Protein AF-U9SJM6-F1 (afdb_monomer_lite)

pLDDT: mean 79.11, std 16.62, range [40.12, 96.5]

Structure (mmCIF, N/CA/C/O backbone):
data_AF-U9SJM6-F1
#
_entry.id   AF-U9SJM6-F1
#
loop_
_atom_site.group_PDB
_atom_site.id
_atom_site.type_symbol
_atom_site.label_atom_id
_atom_site.label_alt_id
_atom_site.label_comp_id
_atom_site.label_asym_id
_atom_site.label_entity_id
_atom_site.label_seq_id
_atom_site.pdbx_PDB_ins_code
_atom_site.Cartn_x
_atom_site.Cartn_y
_atom_site.Cartn_z
_atom_site.occupancy
_atom_site.B_iso_or_equiv
_atom_site.auth_seq_id
_atom_site.auth_comp_id
_atom_site.auth_asym_id
_atom_site.auth_atom_id
_atom_site.pdbx_PDB_model_num
ATOM 1 N N . MET A 1 1 ? -19.574 27.374 8.776 1.00 41.19 1 MET A N 1
ATOM 2 C CA . MET A 1 1 ? -20.058 26.145 9.438 1.00 41.19 1 MET A CA 1
ATOM 3 C C . MET A 1 1 ? -18.859 25.446 10.042 1.00 41.19 1 MET A C 1
ATOM 5 O O . MET A 1 1 ? -18.022 24.928 9.318 1.00 41.19 1 MET A O 1
ATOM 9 N N . THR A 1 2 ? -18.729 25.568 11.358 1.00 44.78 2 THR A N 1
ATOM 10 C CA . THR A 1 2 ? -17.529 25.226 12.127 1.00 44.78 2 THR A CA 1
ATOM 11 C C . THR A 1 2 ? -17.904 24.090 13.074 1.00 44.78 2 THR A C 1
ATOM 13 O O . THR A 1 2 ? -18.149 24.295 14.254 1.00 44.78 2 THR A O 1
ATOM 16 N N . CYS A 1 3 ? -18.010 22.887 12.524 1.00 46.38 3 CYS A N 1
ATOM 17 C CA . CYS A 1 3 ? -18.135 21.629 13.258 1.00 46.38 3 CYS A CA 1
ATOM 18 C C . CYS A 1 3 ? -17.026 20.749 12.663 1.00 46.38 3 CYS A C 1
ATOM 20 O O . CYS A 1 3 ? -17.018 20.558 11.456 1.00 46.38 3 CYS A O 1
ATOM 22 N N . SER A 1 4 ? -15.990 20.286 13.352 1.00 46.28 4 SER A N 1
ATOM 23 C CA . SER A 1 4 ? -15.822 19.942 14.760 1.00 46.28 4 SER A CA 1
ATOM 24 C C . SER A 1 4 ? -14.320 19.985 15.087 1.00 46.28 4 SER A C 1
ATOM 26 O O . SER A 1 4 ? -13.547 19.195 14.560 1.00 46.28 4 SER A O 1
ATOM 28 N N . LYS A 1 5 ? -13.898 20.915 15.950 1.00 49.38 5 LYS A N 1
ATOM 29 C CA . LYS A 1 5 ? -12.520 21.022 16.483 1.00 49.38 5 LYS A CA 1
ATOM 30 C C . LYS A 1 5 ? -12.373 20.404 17.884 1.00 49.38 5 LYS A C 1
ATOM 32 O O . LYS A 1 5 ? -11.393 20.669 18.564 1.00 49.38 5 LYS A O 1
ATOM 37 N N . ILE A 1 6 ? -13.372 19.646 18.344 1.00 46.75 6 ILE A N 1
ATOM 38 C CA . ILE A 1 6 ? -13.552 19.329 19.775 1.00 46.75 6 ILE A CA 1
ATOM 39 C C . ILE A 1 6 ? -13.491 17.816 20.071 1.00 46.75 6 ILE A C 1
ATOM 41 O O . ILE A 1 6 ? -13.479 17.415 21.225 1.00 46.75 6 ILE A O 1
ATOM 45 N N . PHE A 1 7 ? -13.324 16.964 19.059 1.00 46.28 7 PHE A N 1
ATOM 46 C CA . PHE A 1 7 ? -12.945 15.564 19.262 1.00 46.28 7 PHE A CA 1
ATOM 47 C C . PHE A 1 7 ? -11.923 15.160 18.207 1.00 46.28 7 PHE A C 1
ATOM 49 O O . PHE A 1 7 ? -12.255 15.096 17.029 1.00 46.28 7 PHE A O 1
ATOM 56 N N . SER A 1 8 ? -10.705 14.849 18.626 1.00 51.25 8 SER A N 1
ATOM 57 C CA . SER A 1 8 ? -9.906 13.838 17.938 1.00 51.25 8 SER A CA 1
ATOM 58 C C . SER A 1 8 ? -8.939 13.250 18.954 1.00 51.25 8 SER A C 1
ATOM 60 O O . SER A 1 8 ? -7.749 13.547 18.932 1.00 51.25 8 SER A O 1
ATOM 62 N N . GLY A 1 9 ? -9.445 12.420 19.870 1.00 52.09 9 GLY A N 1
ATOM 63 C CA . GLY A 1 9 ? -8.624 11.476 20.643 1.00 52.09 9 GLY A CA 1
ATOM 64 C C . GLY A 1 9 ? -7.952 10.426 19.746 1.00 52.09 9 GLY A C 1
ATOM 65 O O . GLY A 1 9 ? -7.870 9.259 20.103 1.00 52.09 9 GLY A O 1
ATOM 66 N N . ASP A 1 10 ? -7.523 10.842 18.561 1.00 59.97 10 ASP A N 1
ATOM 67 C CA . ASP A 1 10 ? -6.693 10.102 17.651 1.00 59.97 10 ASP A CA 1
ATOM 68 C C . ASP A 1 10 ? -5.287 10.254 18.222 1.00 59.97 10 ASP A C 1
ATOM 70 O O . ASP A 1 10 ? -4.707 11.336 18.170 1.00 59.97 10 ASP A O 1
ATOM 74 N N . LEU A 1 11 ? -4.761 9.195 18.835 1.00 81.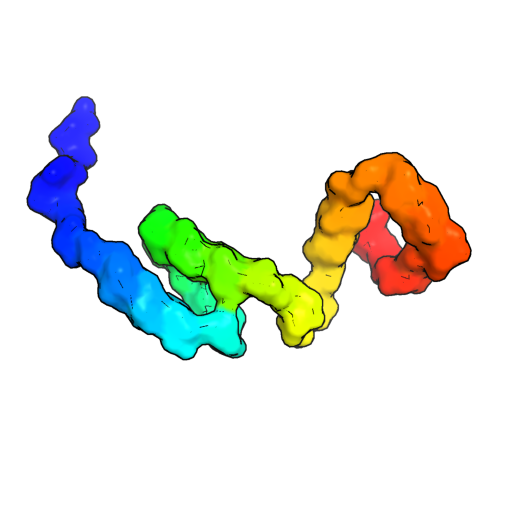19 11 LEU A N 1
ATOM 75 C CA . LEU A 1 11 ? -3.318 9.034 18.963 1.00 81.19 11 LEU A CA 1
ATOM 76 C C . LEU A 1 11 ? -2.834 8.518 17.603 1.00 81.19 11 LEU A C 1
ATOM 78 O O . LEU A 1 11 ? -2.970 7.313 17.341 1.00 81.19 11 LEU A O 1
ATOM 82 N N . PRO A 1 12 ? -2.335 9.380 16.696 1.00 81.81 12 PRO A N 1
ATOM 83 C CA . PRO A 1 12 ? -1.821 8.926 15.413 1.00 81.81 12 PRO A CA 1
ATOM 84 C C . PRO A 1 12 ? -0.662 7.946 15.599 1.00 81.81 12 PRO A C 1
ATOM 86 O O . PRO A 1 12 ? -0.532 7.037 14.790 1.00 81.81 12 PRO A O 1
ATOM 89 N N . GLU A 1 13 ? 0.109 8.057 16.684 1.00 87.38 13 GLU A N 1
ATOM 90 C CA . GLU A 1 13 ? 1.164 7.109 17.046 1.00 87.38 13 GLU A CA 1
ATOM 91 C C . GLU A 1 13 ? 0.588 5.717 17.326 1.00 87.38 13 GLU A C 1
ATOM 93 O O . GLU A 1 13 ? 1.037 4.737 16.742 1.00 87.38 13 GLU A O 1
ATOM 98 N N . LEU A 1 14 ? -0.458 5.620 18.154 1.00 91.31 14 LEU A N 1
ATOM 99 C CA . LEU A 1 14 ? -1.103 4.336 18.449 1.00 91.31 14 LEU A CA 1
ATOM 100 C C . LEU A 1 14 ? -1.777 3.751 17.203 1.00 91.31 14 LEU A C 1
ATOM 102 O O . LEU A 1 14 ? -1.681 2.557 16.936 1.00 91.31 14 LEU A O 1
ATOM 106 N N . THR A 1 15 ? -2.438 4.604 16.419 1.00 91.88 15 THR A N 1
ATOM 107 C CA . THR A 1 15 ? -3.074 4.204 15.158 1.00 91.88 15 THR A CA 1
ATOM 108 C C . THR A 1 15 ? -2.032 3.694 14.167 1.00 91.88 15 THR A C 1
ATOM 110 O O . THR A 1 15 ? -2.259 2.694 13.492 1.00 91.88 15 THR A O 1
ATOM 113 N N . TYR A 1 16 ? -0.872 4.346 14.100 1.00 93.75 16 TYR A N 1
ATOM 114 C CA . TYR A 1 16 ? 0.237 3.915 13.264 1.00 93.75 16 TYR A CA 1
ATOM 115 C C . TYR A 1 16 ? 0.778 2.555 13.705 1.00 93.75 16 TYR A C 1
ATOM 117 O O . TYR A 1 16 ? 0.927 1.688 12.853 1.00 93.75 16 TYR A O 1
ATOM 125 N N . GLU A 1 17 ? 0.991 2.326 15.004 1.00 94.69 17 GLU A N 1
ATOM 126 C CA . GLU A 1 17 ? 1.430 1.016 15.511 1.00 94.69 17 GLU A CA 1
ATOM 127 C C . GLU A 1 17 ? 0.429 -0.103 15.172 1.00 94.69 17 GLU A C 1
ATOM 129 O O . GLU A 1 17 ? 0.836 -1.193 14.766 1.00 94.69 17 GLU A O 1
ATOM 134 N N . ILE A 1 18 ? -0.879 0.176 15.241 1.00 94.44 18 ILE A N 1
ATOM 135 C CA . ILE A 1 18 ? -1.922 -0.769 14.810 1.00 94.44 18 ILE A CA 1
ATOM 136 C C . ILE A 1 18 ? -1.820 -1.046 13.305 1.00 94.44 18 ILE A C 1
ATOM 138 O O . ILE A 1 18 ? -1.794 -2.204 12.896 1.00 94.44 18 ILE A O 1
ATOM 142 N N . ILE A 1 19 ? -1.746 -0.006 12.466 1.00 95.56 19 ILE A N 1
ATOM 143 C CA . ILE A 1 19 ? -1.685 -0.171 11.004 1.00 95.56 19 ILE A CA 1
ATOM 144 C C . ILE A 1 19 ? -0.388 -0.883 10.589 1.00 95.56 19 ILE A C 1
ATOM 146 O O . ILE A 1 19 ? -0.406 -1.727 9.694 1.00 95.56 19 ILE A O 1
ATOM 150 N N . LYS A 1 20 ? 0.727 -0.599 11.266 1.00 95.38 20 LYS A N 1
ATOM 151 C CA . LYS A 1 20 ? 2.037 -1.213 11.025 1.00 95.38 20 LYS A CA 1
ATOM 152 C C . LYS A 1 20 ? 2.031 -2.722 11.265 1.00 95.38 20 LYS A C 1
ATOM 154 O O . LYS A 1 20 ? 2.738 -3.445 10.569 1.00 95.38 20 LYS A O 1
ATOM 159 N N . TYR A 1 21 ? 1.192 -3.221 12.174 1.00 96.06 21 TYR A N 1
ATOM 160 C CA . TYR A 1 21 ? 0.998 -4.664 12.346 1.00 96.06 21 TYR A CA 1
ATOM 161 C C . TYR A 1 21 ? 0.533 -5.352 11.047 1.00 96.06 21 TYR A C 1
ATOM 163 O O . TYR A 1 21 ? 0.855 -6.515 10.807 1.00 96.06 21 TYR A O 1
ATOM 171 N N . PHE A 1 22 ? -0.152 -4.616 10.167 1.00 93.50 22 PHE A N 1
ATOM 172 C CA . PHE A 1 22 ? -0.627 -5.093 8.870 1.00 93.50 22 PHE A CA 1
ATOM 173 C C . PHE A 1 22 ? 0.345 -4.833 7.713 1.00 93.50 22 PHE A C 1
ATOM 175 O O . PHE A 1 22 ? -0.049 -5.012 6.568 1.00 93.50 22 PHE A O 1
ATOM 182 N N . GLN A 1 23 ? 1.605 -4.443 7.954 1.00 90.81 23 GLN A N 1
ATOM 183 C CA . GLN A 1 23 ? 2.558 -4.069 6.889 1.00 90.81 23 GLN A CA 1
ATOM 184 C C . GLN A 1 23 ? 2.693 -5.107 5.752 1.00 90.81 23 GLN A C 1
ATOM 186 O O . GLN A 1 23 ? 2.934 -4.740 4.609 1.00 90.81 23 GLN A O 1
ATOM 191 N N . ASN A 1 24 ? 2.497 -6.395 6.053 1.00 88.56 24 ASN A N 1
ATOM 192 C CA . ASN A 1 24 ? 2.574 -7.493 5.081 1.00 88.56 24 ASN A CA 1
ATOM 193 C C . ASN A 1 24 ? 1.195 -7.993 4.605 1.00 88.56 24 ASN A C 1
ATOM 195 O O . ASN A 1 24 ? 1.122 -8.875 3.751 1.00 88.56 24 ASN A O 1
ATOM 199 N N . ASP A 1 25 ? 0.103 -7.465 5.163 1.00 91.31 25 ASP A N 1
ATOM 200 C CA . ASP A 1 25 ? -1.270 -7.786 4.778 1.00 91.31 25 ASP A CA 1
ATOM 201 C C . ASP A 1 25 ? -1.840 -6.663 3.903 1.00 91.31 25 ASP A C 1
ATOM 203 O O . ASP A 1 25 ? -2.524 -5.739 4.356 1.00 91.31 25 ASP A O 1
ATOM 207 N N . PHE A 1 26 ? -1.550 -6.761 2.606 1.00 88.75 26 PHE A N 1
ATOM 208 C CA . PHE A 1 26 ? -1.970 -5.783 1.605 1.00 88.75 26 PHE A CA 1
ATOM 209 C C . PHE A 1 26 ? -3.491 -5.625 1.511 1.00 88.75 26 PHE A C 1
ATOM 211 O O . PHE A 1 26 ? -3.967 -4.521 1.252 1.00 88.75 26 PHE A O 1
ATOM 218 N N . SER A 1 27 ? -4.262 -6.695 1.733 1.00 90.00 27 SER A N 1
ATOM 219 C CA . SER A 1 27 ? -5.728 -6.634 1.687 1.00 90.00 27 SER A CA 1
ATOM 220 C C . SER A 1 27 ? -6.269 -5.790 2.841 1.00 90.00 27 SER A C 1
ATOM 222 O O . SER A 1 27 ? -7.145 -4.935 2.655 1.00 90.00 27 SER A O 1
ATOM 224 N N . THR A 1 28 ? -5.704 -5.982 4.034 1.00 94.00 28 THR A N 1
ATOM 225 C CA . THR A 1 28 ? -6.059 -5.185 5.208 1.00 94.00 28 THR A CA 1
ATOM 226 C C . THR A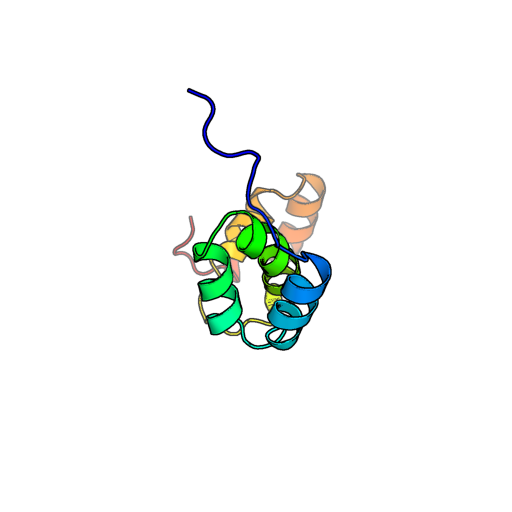 1 28 ? -5.588 -3.741 5.059 1.00 94.00 28 THR A C 1
ATOM 228 O O . THR A 1 28 ? -6.391 -2.831 5.256 1.00 94.00 28 THR A O 1
ATOM 231 N N . LEU A 1 29 ? -4.354 -3.492 4.604 1.00 94.00 29 LEU A N 1
ATOM 232 C CA . LEU A 1 29 ? -3.870 -2.131 4.323 1.00 94.00 29 LEU A CA 1
ATOM 233 C C . LEU A 1 29 ? -4.726 -1.407 3.273 1.00 94.00 29 LEU A C 1
ATOM 235 O O . LEU A 1 29 ? -5.043 -0.228 3.445 1.00 94.00 29 LEU A O 1
ATOM 239 N N . HIS A 1 30 ? -5.152 -2.106 2.217 1.00 92.06 30 HIS A N 1
ATOM 240 C CA . HIS A 1 30 ? -6.067 -1.557 1.217 1.00 92.06 30 HIS A CA 1
ATOM 241 C C . HIS A 1 30 ? -7.438 -1.214 1.822 1.00 92.06 30 HIS A C 1
ATOM 243 O O . HIS A 1 30 ? -8.061 -0.222 1.457 1.00 92.06 30 HIS A O 1
ATOM 249 N N . SER A 1 31 ? -7.917 -1.994 2.788 1.00 95.50 31 SER A N 1
ATOM 250 C CA . SER A 1 31 ? -9.142 -1.649 3.516 1.00 95.50 31 SER A CA 1
ATOM 251 C C . SER A 1 31 ? -8.928 -0.422 4.413 1.00 95.50 31 SER A C 1
ATOM 253 O O . SER A 1 31 ? -9.766 0.480 4.430 1.00 95.50 31 SER A O 1
ATOM 255 N N . CYS A 1 32 ? -7.773 -0.325 5.083 1.00 95.44 32 CYS A N 1
ATOM 256 C CA . CYS A 1 32 ? -7.403 0.805 5.940 1.00 95.44 32 CYS A CA 1
ATOM 257 C C . CYS A 1 32 ? -7.399 2.145 5.192 1.00 95.44 32 CYS A C 1
ATOM 259 O O . CYS A 1 32 ? -7.883 3.143 5.732 1.00 95.44 32 CYS A O 1
ATOM 261 N N . ILE A 1 33 ? -6.908 2.191 3.946 1.00 95.69 33 ILE A N 1
ATOM 262 C CA . ILE A 1 33 ? -6.867 3.450 3.181 1.00 95.69 33 ILE A CA 1
ATOM 263 C C . ILE A 1 33 ? -8.257 4.029 2.881 1.00 95.69 33 ILE A C 1
ATOM 265 O O . ILE A 1 33 ? -8.365 5.229 2.625 1.00 95.69 33 ILE A O 1
ATOM 269 N N . LEU A 1 34 ? -9.310 3.206 2.933 1.00 96.50 34 LEU A N 1
ATOM 270 C CA . LEU A 1 34 ? -10.690 3.604 2.649 1.00 96.50 34 LEU A CA 1
ATOM 271 C C . LEU A 1 34 ? -11.458 4.067 3.898 1.00 96.50 34 LEU A C 1
ATOM 273 O O . LEU A 1 34 ? -12.555 4.602 3.762 1.00 96.50 34 LEU A O 1
ATOM 277 N N . VAL A 1 35 ? -10.900 3.894 5.103 1.00 94.69 35 VAL A N 1
ATOM 278 C CA . VAL A 1 35 ? -11.590 4.195 6.370 1.00 94.69 35 VAL A CA 1
ATOM 279 C C . VAL A 1 35 ? -11.776 5.702 6.570 1.00 94.69 35 VAL A C 1
ATOM 281 O O . VAL A 1 35 ? -12.894 6.182 6.737 1.00 94.69 35 VAL A O 1
ATOM 284 N N . ASN A 1 36 ? -10.680 6.465 6.594 1.00 93.25 36 ASN A N 1
ATOM 285 C CA . ASN A 1 36 ? -10.694 7.923 6.745 1.00 93.25 36 ASN A CA 1
ATOM 286 C C . ASN A 1 36 ? -9.355 8.542 6.298 1.00 93.25 36 ASN A C 1
ATOM 288 O O . ASN A 1 36 ? -8.395 7.840 5.980 1.00 93.25 36 ASN A O 1
ATOM 292 N N . ARG A 1 37 ? -9.262 9.882 6.304 1.00 93.06 37 ARG A N 1
ATOM 293 C CA . ARG A 1 37 ? -8.049 10.609 5.875 1.00 93.06 37 ARG A CA 1
ATOM 294 C C . ARG A 1 37 ? -6.801 10.292 6.708 1.00 93.06 37 ARG A C 1
ATOM 296 O O . ARG A 1 37 ? -5.706 10.339 6.153 1.00 93.06 37 ARG A O 1
ATOM 303 N N . LEU A 1 38 ? -6.941 10.013 8.006 1.00 92.38 38 LEU A N 1
ATOM 304 C CA . LEU A 1 38 ? -5.810 9.681 8.878 1.00 92.38 38 LEU A CA 1
ATOM 305 C C . LEU A 1 38 ? -5.251 8.301 8.520 1.00 92.38 38 LEU A C 1
ATOM 307 O O . LEU A 1 38 ? -4.068 8.179 8.218 1.00 92.38 38 LEU A O 1
ATOM 311 N N . TRP A 1 39 ? -6.116 7.291 8.469 1.00 94.75 39 TRP A N 1
ATOM 312 C CA . TRP A 1 39 ? -5.747 5.919 8.124 1.00 94.75 39 TRP A CA 1
ATOM 313 C C . TRP A 1 39 ? -5.184 5.829 6.707 1.00 94.75 39 TRP A C 1
ATOM 315 O O . TRP A 1 39 ? -4.164 5.185 6.495 1.00 94.75 39 TRP A O 1
ATOM 325 N N . CYS A 1 40 ? -5.771 6.568 5.761 1.00 95.44 40 CYS A N 1
ATOM 326 C CA . CYS A 1 40 ? -5.238 6.729 4.411 1.00 95.44 40 CYS A CA 1
ATOM 327 C C . CYS A 1 40 ? -3.789 7.241 4.417 1.00 95.44 40 CYS A C 1
ATOM 329 O O . CYS A 1 40 ? -2.918 6.628 3.802 1.00 95.44 40 CYS A O 1
ATOM 331 N N . ARG A 1 41 ? -3.496 8.316 5.166 1.00 94.94 41 ARG A N 1
ATOM 332 C CA . ARG A 1 41 ? -2.129 8.863 5.266 1.00 94.94 41 ARG A CA 1
ATOM 333 C C . ARG A 1 41 ? -1.135 7.894 5.906 1.00 94.94 41 ARG A C 1
ATOM 335 O O . ARG A 1 41 ? 0.026 7.927 5.519 1.00 94.94 41 ARG A O 1
ATOM 342 N N . LEU A 1 42 ? -1.567 7.077 6.865 1.00 94.44 42 LEU A N 1
ATOM 343 C CA . LEU A 1 42 ? -0.695 6.135 7.578 1.00 94.44 42 LEU A CA 1
ATOM 344 C C . LEU A 1 42 ? -0.474 4.823 6.809 1.00 94.44 42 LEU A C 1
ATOM 346 O O . LEU A 1 42 ? 0.628 4.286 6.832 1.00 94.44 42 LEU A O 1
ATOM 350 N N . ALA A 1 43 ? -1.492 4.319 6.109 1.00 95.50 43 ALA A N 1
ATOM 351 C CA . ALA A 1 43 ? -1.431 3.042 5.402 1.00 95.50 43 ALA A CA 1
ATOM 352 C C . ALA A 1 43 ? -0.786 3.142 4.010 1.00 95.50 43 ALA A C 1
ATOM 354 O O . ALA A 1 43 ? -0.156 2.180 3.580 1.00 95.50 43 ALA A O 1
ATOM 355 N N . ILE A 1 44 ? -0.887 4.284 3.310 1.00 93.81 44 ILE A N 1
ATOM 356 C CA . ILE A 1 44 ? -0.265 4.460 1.981 1.00 93.81 44 ILE A CA 1
ATOM 357 C C . ILE A 1 44 ? 1.251 4.185 1.996 1.00 93.81 44 ILE A C 1
ATOM 359 O O . ILE A 1 44 ? 1.695 3.412 1.149 1.00 93.81 44 ILE A O 1
ATOM 363 N N . PRO A 1 45 ? 2.053 4.754 2.920 1.00 94.12 45 PRO A N 1
ATOM 364 C CA . PRO A 1 45 ? 3.488 4.481 2.970 1.00 94.12 45 PRO A CA 1
ATOM 365 C C . PRO A 1 45 ? 3.818 2.997 3.137 1.00 94.12 45 PRO A C 1
ATOM 367 O O . PRO A 1 45 ? 4.754 2.525 2.509 1.00 94.12 45 PRO A O 1
ATOM 370 N N . LEU A 1 46 ? 3.026 2.267 3.930 1.00 93.88 46 LEU A N 1
ATOM 371 C CA . LEU A 1 46 ? 3.212 0.832 4.164 1.00 93.88 46 LEU A CA 1
ATOM 372 C C . LEU A 1 46 ? 2.821 0.010 2.928 1.00 93.88 46 LEU A C 1
ATOM 374 O O . LEU A 1 46 ? 3.551 -0.882 2.514 1.00 93.88 46 LEU A O 1
ATOM 3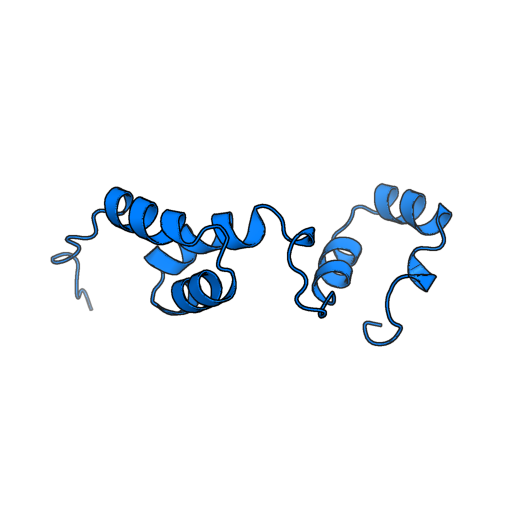78 N N . LEU A 1 47 ? 1.701 0.354 2.284 1.00 89.94 47 LEU A N 1
ATOM 379 C CA . LEU A 1 47 ? 1.227 -0.327 1.076 1.00 89.94 47 LEU A CA 1
ATOM 380 C C . LEU A 1 47 ? 2.210 -0.175 -0.099 1.00 89.94 47 LEU A C 1
ATOM 382 O O . LEU A 1 47 ? 2.364 -1.091 -0.902 1.00 89.94 47 LEU A O 1
ATOM 386 N N . TRP A 1 48 ? 2.866 0.985 -0.200 1.00 87.75 48 TRP A N 1
ATOM 387 C CA . TRP A 1 48 ? 3.780 1.335 -1.291 1.00 87.75 48 TRP A CA 1
ATOM 388 C C . TRP A 1 48 ? 5.265 1.248 -0.909 1.00 87.75 48 TRP A C 1
ATOM 390 O O . TRP A 1 48 ? 6.107 1.675 -1.697 1.00 87.75 48 TRP A O 1
ATOM 400 N N . GLU A 1 49 ? 5.606 0.687 0.258 1.00 89.62 49 GLU A N 1
ATOM 401 C CA . GLU A 1 49 ? 7.005 0.506 0.678 1.00 89.62 49 GLU A CA 1
ATOM 402 C C . GLU A 1 49 ? 7.768 -0.379 -0.319 1.00 89.62 49 GLU A C 1
ATOM 404 O O . GLU A 1 49 ? 8.909 -0.092 -0.681 1.00 89.62 49 GLU A O 1
ATOM 409 N N . ASN A 1 50 ? 7.104 -1.423 -0.827 1.00 84.88 50 ASN A N 1
ATOM 410 C CA . ASN A 1 50 ? 7.619 -2.262 -1.901 1.00 84.88 50 ASN A CA 1
ATOM 411 C C . ASN A 1 50 ? 6.493 -2.656 -2.876 1.00 84.88 50 ASN A C 1
ATOM 413 O O . ASN A 1 50 ? 5.888 -3.715 -2.732 1.00 84.88 50 ASN A O 1
ATOM 417 N N . PRO A 1 51 ? 6.197 -1.842 -3.903 1.00 77.88 51 PRO A N 1
ATOM 418 C CA . PRO A 1 51 ? 5.080 -2.110 -4.810 1.00 77.88 51 PRO A CA 1
ATOM 419 C C . PRO A 1 51 ? 5.285 -3.357 -5.680 1.00 77.88 51 PRO A C 1
ATOM 421 O O . PRO A 1 51 ? 4.320 -3.915 -6.196 1.00 77.88 51 PRO A O 1
ATOM 424 N N . PHE A 1 52 ? 6.531 -3.809 -5.848 1.00 80.88 52 PHE A N 1
ATOM 425 C CA . PHE A 1 52 ? 6.869 -4.962 -6.685 1.00 80.88 52 PHE A CA 1
ATOM 426 C C . PHE A 1 52 ? 6.848 -6.295 -5.928 1.00 80.88 52 PHE A C 1
ATOM 428 O O . PHE A 1 52 ? 6.871 -7.343 -6.571 1.00 80.88 52 PHE A O 1
ATOM 435 N N . SER A 1 53 ? 6.792 -6.289 -4.590 1.00 79.00 53 SER A N 1
ATOM 436 C CA . SER A 1 53 ? 6.628 -7.526 -3.808 1.00 79.00 53 SER A CA 1
ATOM 437 C C . SER A 1 53 ? 5.197 -8.065 -3.848 1.00 79.00 53 SER A C 1
ATOM 439 O O . SER A 1 53 ? 4.959 -9.216 -3.484 1.00 79.00 53 SER A O 1
ATOM 441 N N . ILE A 1 54 ? 4.246 -7.250 -4.304 1.00 72.25 54 ILE A N 1
ATOM 442 C CA . ILE A 1 54 ? 2.835 -7.597 -4.345 1.00 72.25 54 ILE A CA 1
ATOM 443 C C . ILE A 1 54 ? 2.564 -8.478 -5.569 1.00 72.25 54 ILE A C 1
ATOM 445 O O . ILE A 1 54 ? 2.544 -8.015 -6.709 1.00 72.25 54 ILE A O 1
ATOM 449 N N . SER A 1 55 ? 2.286 -9.759 -5.338 1.00 68.88 55 SER A N 1
ATOM 450 C CA . SER A 1 55 ? 1.845 -10.698 -6.374 1.00 68.88 55 SER A CA 1
ATOM 451 C C . SER A 1 55 ? 0.337 -10.587 -6.649 1.00 68.88 55 SER A C 1
ATOM 453 O O . SER A 1 55 ? -0.382 -11.582 -6.678 1.00 68.88 55 SER A O 1
ATOM 455 N N . THR A 1 56 ? -0.177 -9.375 -6.878 1.00 67.31 56 THR A N 1
ATOM 456 C CA . THR A 1 56 ? -1.599 -9.152 -7.223 1.00 67.31 56 THR A CA 1
ATOM 457 C C . THR A 1 56 ? -1.964 -9.652 -8.620 1.00 67.31 56 THR A C 1
ATOM 459 O O . THR A 1 56 ? -3.139 -9.645 -8.980 1.00 67.31 56 THR A O 1
ATOM 462 N N . GLY A 1 57 ? -0.977 -10.025 -9.443 1.00 66.44 57 GLY A N 1
ATOM 463 C CA . GLY A 1 57 ? -1.168 -10.390 -10.852 1.00 66.44 57 GLY A CA 1
ATOM 464 C C . GLY A 1 57 ? -1.585 -9.214 -11.745 1.00 66.44 57 GLY A C 1
ATOM 465 O O . GLY A 1 57 ? -1.623 -9.355 -12.965 1.00 66.44 57 GLY A O 1
ATOM 466 N N . ASN A 1 58 ? -1.863 -8.046 -11.156 1.00 70.94 58 ASN A N 1
ATOM 467 C CA . ASN A 1 58 ? -2.202 -6.813 -11.846 1.00 70.94 58 ASN A CA 1
ATOM 468 C C . ASN A 1 58 ? -1.029 -5.834 -11.752 1.00 70.94 58 ASN A C 1
ATOM 470 O O . ASN A 1 58 ? -0.834 -5.152 -10.747 1.00 70.94 58 ASN A O 1
ATOM 474 N N . TYR A 1 59 ? -0.272 -5.757 -12.841 1.00 76.00 59 TYR A N 1
ATOM 475 C CA . TYR A 1 59 ? 0.915 -4.918 -12.967 1.00 76.00 59 TYR A CA 1
ATOM 476 C C . TYR A 1 59 ? 0.642 -3.604 -13.711 1.00 76.00 59 TYR A C 1
ATOM 478 O O . TYR A 1 59 ? 1.577 -2.947 -14.165 1.00 76.00 59 TYR A O 1
ATOM 486 N N . ASN A 1 60 ? -0.622 -3.175 -13.826 1.00 77.62 60 ASN A N 1
ATOM 487 C CA . ASN A 1 60 ? -0.978 -1.948 -14.552 1.00 77.62 60 ASN A CA 1
ATOM 488 C C . ASN A 1 60 ? -0.285 -0.704 -13.974 1.00 77.62 60 ASN A C 1
ATOM 490 O O . ASN A 1 60 ? 0.021 0.240 -14.702 1.00 77.62 60 ASN A O 1
ATOM 494 N N . PHE A 1 61 ? 0.028 -0.721 -12.675 1.00 77.81 61 PHE A N 1
ATOM 495 C CA . PHE A 1 61 ? 0.781 0.349 -12.028 1.00 77.81 61 PHE A CA 1
ATOM 496 C C . PHE A 1 61 ? 2.193 0.519 -12.611 1.00 77.81 61 PHE A C 1
ATOM 498 O O . PHE A 1 61 ? 2.689 1.643 -12.645 1.00 77.81 61 PHE A O 1
ATOM 505 N N . ILE A 1 62 ? 2.825 -0.542 -13.135 1.00 82.06 62 ILE A N 1
ATOM 506 C CA . ILE A 1 62 ? 4.142 -0.459 -13.787 1.00 82.06 62 ILE A CA 1
ATOM 507 C C . ILE A 1 62 ? 4.082 0.505 -14.975 1.00 82.06 62 ILE A C 1
ATOM 509 O O . ILE A 1 62 ? 4.962 1.353 -15.116 1.00 82.06 62 ILE A O 1
ATOM 513 N N . GLY A 1 63 ? 3.013 0.449 -15.775 1.00 80.38 63 GLY A N 1
ATOM 514 C CA . GLY A 1 63 ? 2.799 1.382 -16.883 1.00 80.38 63 GLY A CA 1
ATOM 515 C C . GLY A 1 63 ? 2.745 2.841 -16.420 1.00 80.38 63 GLY A C 1
ATOM 516 O O . GLY A 1 63 ? 3.357 3.710 -17.037 1.00 80.38 63 GLY A O 1
ATOM 517 N N . ILE A 1 64 ? 2.102 3.107 -15.277 1.00 82.56 64 ILE A N 1
ATOM 518 C CA . ILE A 1 64 ? 2.038 4.449 -14.678 1.00 82.56 64 ILE A CA 1
ATOM 519 C C . ILE A 1 64 ? 3.438 4.929 -14.275 1.00 82.56 64 ILE A C 1
ATOM 521 O O . ILE A 1 64 ? 3.801 6.070 -14.570 1.00 82.56 64 ILE A O 1
ATOM 525 N N . TYR A 1 65 ? 4.251 4.078 -13.640 1.00 80.38 65 TYR A N 1
ATOM 526 C CA . TYR A 1 65 ? 5.637 4.430 -13.307 1.00 80.38 65 TYR A CA 1
ATOM 527 C C . TYR A 1 65 ? 6.447 4.744 -14.562 1.00 80.38 65 TYR A C 1
ATOM 529 O O . TYR A 1 65 ? 7.071 5.801 -14.630 1.00 80.38 65 TYR A O 1
ATOM 537 N N . LEU A 1 66 ? 6.388 3.870 -15.570 1.00 83.50 66 LEU A N 1
ATOM 538 C CA . LEU A 1 66 ? 7.118 4.034 -16.827 1.00 83.50 66 LEU A CA 1
ATOM 539 C C . LEU A 1 66 ? 6.711 5.309 -17.571 1.00 83.50 66 LEU A C 1
ATOM 541 O O . LEU A 1 66 ? 7.573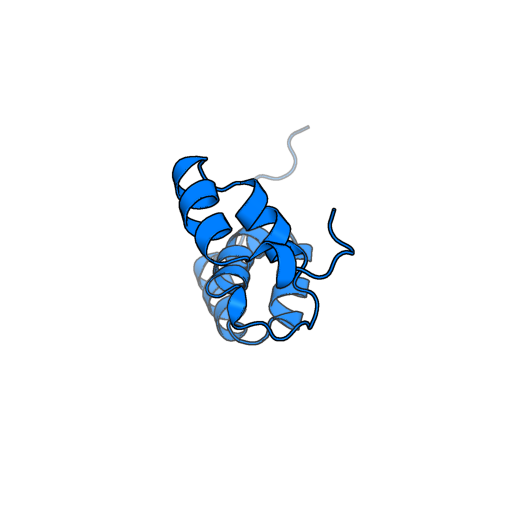 6.036 -18.069 1.00 83.50 66 LEU A O 1
ATOM 545 N N . HIS A 1 67 ? 5.417 5.636 -17.586 1.00 82.56 67 HIS A N 1
ATOM 546 C CA . HIS A 1 67 ? 4.920 6.876 -18.174 1.00 82.56 67 HIS A CA 1
ATOM 547 C C . HIS A 1 67 ? 5.513 8.117 -17.489 1.00 82.56 67 HIS A C 1
ATOM 549 O O . HIS A 1 67 ? 5.873 9.081 -18.169 1.00 82.56 67 HIS A O 1
ATOM 555 N N . ASN A 1 68 ? 5.675 8.084 -16.165 1.00 84.44 68 ASN A N 1
ATOM 556 C CA . ASN A 1 68 ? 6.202 9.202 -15.378 1.00 84.44 68 ASN A CA 1
ATOM 557 C C . ASN A 1 68 ? 7.741 9.291 -15.345 1.00 84.44 68 ASN A C 1
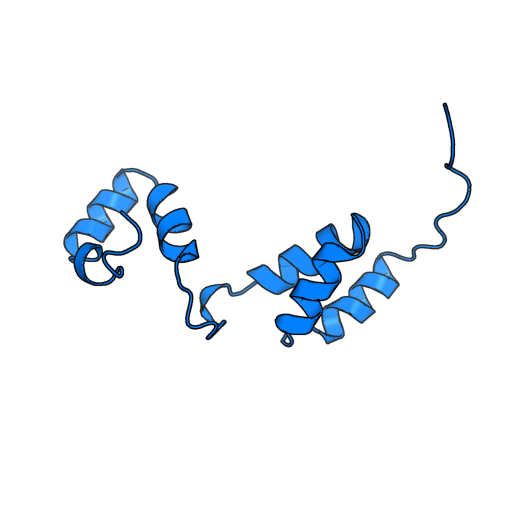ATOM 559 O O . ASN A 1 68 ? 8.282 10.235 -14.770 1.00 84.44 68 ASN A O 1
ATOM 563 N N . LEU A 1 69 ? 8.468 8.353 -15.961 1.00 85.56 69 LEU A N 1
ATOM 564 C CA . LEU A 1 69 ? 9.929 8.421 -16.032 1.00 85.56 69 LEU A CA 1
ATOM 565 C C . LEU A 1 69 ? 10.425 9.595 -16.889 1.00 85.56 69 LEU A C 1
ATOM 567 O O . LEU A 1 69 ? 9.819 9.971 -17.896 1.00 85.56 69 LEU A O 1
ATOM 571 N N . ASN A 1 70 ? 11.599 10.118 -16.526 1.00 87.69 70 ASN A N 1
ATOM 572 C CA . ASN A 1 70 ? 12.319 11.102 -17.332 1.00 87.69 70 ASN A CA 1
ATOM 573 C C . ASN A 1 70 ? 12.701 10.520 -18.710 1.00 87.69 70 ASN A C 1
ATOM 575 O O . ASN A 1 70 ? 12.973 9.324 -18.834 1.00 87.69 70 ASN A O 1
ATOM 579 N N . GLY A 1 71 ? 12.792 11.376 -19.731 1.00 86.00 71 GLY A N 1
ATOM 580 C CA . GLY A 1 71 ? 13.142 10.991 -21.101 1.00 86.00 71 GLY A CA 1
ATOM 581 C C . GLY A 1 71 ? 14.457 10.213 -21.203 1.00 86.00 71 GLY A C 1
ATOM 582 O O . GLY A 1 71 ? 14.524 9.224 -21.923 1.00 86.00 71 GLY A O 1
ATOM 583 N N . GLU A 1 72 ? 15.477 10.575 -20.419 1.00 88.50 72 GLU A N 1
ATOM 584 C CA . GLU A 1 72 ? 16.756 9.848 -20.399 1.00 88.50 72 GLU A CA 1
ATOM 585 C C . GLU A 1 72 ? 16.607 8.402 -19.891 1.00 88.50 72 GLU A C 1
ATOM 587 O O . GLU A 1 72 ? 17.182 7.469 -20.456 1.00 88.50 72 GLU A O 1
ATOM 592 N N . LEU A 1 73 ? 15.805 8.203 -18.839 1.00 85.00 73 LEU A N 1
ATOM 593 C CA . LEU A 1 73 ? 15.533 6.876 -18.286 1.00 85.00 73 LEU A CA 1
ATOM 594 C C . LEU A 1 73 ? 14.703 6.044 -19.263 1.00 85.00 73 LEU A C 1
ATOM 596 O O . LEU A 1 73 ? 15.007 4.873 -19.458 1.00 85.00 73 LEU A O 1
ATOM 600 N N . LYS A 1 74 ? 13.726 6.658 -19.940 1.00 84.31 74 LYS A N 1
ATOM 601 C CA . LYS A 1 74 ? 12.953 6.007 -21.008 1.00 84.31 74 LYS A CA 1
ATOM 602 C C . LYS A 1 74 ? 13.856 5.520 -22.144 1.00 84.31 74 LYS A C 1
ATOM 604 O O . LYS A 1 74 ? 13.761 4.366 -22.536 1.00 84.31 74 LYS A O 1
ATOM 609 N N . ILE A 1 75 ? 14.799 6.345 -22.608 1.00 85.56 75 ILE A N 1
ATOM 610 C CA . ILE A 1 75 ? 15.763 5.954 -23.655 1.00 85.56 75 ILE A CA 1
ATOM 611 C C . ILE A 1 75 ? 16.627 4.768 -23.201 1.00 85.56 75 ILE A C 1
ATOM 613 O O . ILE A 1 75 ? 16.822 3.818 -23.959 1.00 85.56 75 ILE A O 1
ATOM 617 N N . LYS A 1 76 ? 17.128 4.798 -21.957 1.00 86.31 76 LYS A N 1
ATOM 618 C CA . LYS A 1 76 ? 17.903 3.686 -21.383 1.00 86.31 76 LYS A CA 1
ATOM 619 C C . LYS A 1 76 ? 17.078 2.402 -21.291 1.00 86.31 76 LYS A C 1
ATOM 621 O O . LYS A 1 76 ? 17.620 1.339 -21.566 1.00 86.31 76 LYS A O 1
ATOM 626 N N . LEU A 1 77 ? 15.798 2.498 -20.935 1.00 82.31 77 LEU A N 1
ATOM 627 C CA . LEU A 1 77 ? 14.883 1.360 -20.811 1.00 82.31 77 LEU A CA 1
ATOM 628 C C . LEU A 1 77 ? 14.476 0.774 -22.169 1.00 82.31 77 LEU A C 1
ATOM 630 O O . LEU A 1 77 ? 14.466 -0.447 -22.309 1.00 82.31 77 LEU A O 1
ATOM 634 N N . ASN A 1 78 ? 14.256 1.607 -23.190 1.00 80.12 78 ASN A N 1
ATOM 635 C CA . ASN A 1 78 ? 13.955 1.148 -24.554 1.00 80.12 7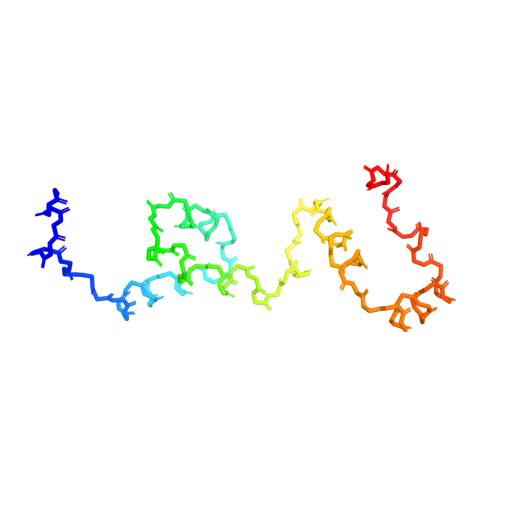8 ASN A CA 1
ATOM 636 C C . ASN A 1 78 ? 15.085 0.293 -25.146 1.00 80.12 78 ASN A C 1
ATOM 638 O O . ASN A 1 78 ? 14.826 -0.605 -25.938 1.00 80.12 78 ASN A O 1
ATOM 642 N N . LYS A 1 79 ? 16.339 0.506 -24.720 1.00 83.69 79 LYS A N 1
ATOM 643 C CA . LYS A 1 79 ? 17.474 -0.349 -25.107 1.00 83.69 79 LYS A CA 1
ATOM 644 C C . LYS A 1 79 ? 17.279 -1.823 -24.712 1.00 83.69 79 LYS A C 1
ATOM 646 O O . LYS A 1 79 ? 17.901 -2.695 -25.310 1.00 83.69 79 LYS A O 1
ATOM 651 N N . TYR A 1 80 ? 16.457 -2.091 -23.700 1.00 79.19 80 TYR A N 1
ATOM 652 C CA . TYR A 1 80 ? 16.198 -3.427 -23.167 1.00 79.19 80 TYR A CA 1
ATOM 653 C C . TYR A 1 80 ? 14.879 -4.039 -23.667 1.00 79.19 80 TYR A C 1
ATOM 655 O O . TYR A 1 80 ? 14.438 -5.029 -23.091 1.00 79.19 80 TYR A O 1
ATOM 663 N N . ASP A 1 81 ? 14.249 -3.482 -24.713 1.00 72.44 81 ASP A N 1
ATOM 664 C CA . ASP A 1 81 ? 13.006 -4.014 -25.301 1.00 72.44 81 ASP A CA 1
ATOM 665 C C . ASP A 1 81 ? 11.866 -4.193 -24.267 1.00 72.44 81 ASP A C 1
ATOM 667 O O . ASP A 1 81 ? 11.051 -5.114 -24.355 1.00 72.44 81 ASP A O 1
ATOM 671 N N . ILE A 1 82 ? 11.786 -3.307 -23.267 1.00 70.50 82 ILE A N 1
ATOM 672 C CA . ILE A 1 82 ? 10.784 -3.394 -22.184 1.00 70.50 82 ILE A CA 1
ATOM 673 C C . ILE A 1 82 ? 9.348 -3.296 -22.714 1.00 70.50 82 ILE A C 1
ATOM 675 O O . ILE A 1 82 ? 8.434 -3.866 -22.120 1.00 70.50 82 ILE A O 1
ATOM 679 N N . ASP A 1 83 ? 9.164 -2.687 -23.883 1.00 63.94 83 ASP A N 1
ATOM 680 C CA . ASP A 1 83 ? 7.896 -2.639 -24.613 1.00 63.94 83 ASP A CA 1
ATOM 681 C C . ASP A 1 83 ? 7.308 -4.043 -24.877 1.00 63.94 83 ASP A C 1
ATOM 683 O O . ASP A 1 83 ? 6.095 -4.190 -24.995 1.00 63.94 83 ASP A O 1
ATOM 687 N N . LYS A 1 84 ? 8.146 -5.094 -24.923 1.00 62.75 84 LYS A N 1
ATOM 688 C CA . LYS A 1 84 ? 7.716 -6.501 -25.065 1.00 62.75 84 LYS A CA 1
ATOM 689 C C . LYS A 1 84 ? 7.354 -7.180 -23.739 1.00 62.75 84 LYS A C 1
ATOM 691 O O . LYS A 1 84 ? 6.732 -8.238 -23.760 1.00 62.75 84 LYS A O 1
ATOM 696 N N . LEU A 1 85 ? 7.778 -6.621 -22.604 1.00 58.25 85 LEU A N 1
ATOM 697 C CA . LEU A 1 85 ? 7.523 -7.159 -21.260 1.00 58.25 85 LEU A CA 1
ATOM 698 C C . LEU A 1 85 ? 6.212 -6.638 -20.660 1.00 58.25 85 LEU A C 1
ATOM 700 O O . LEU A 1 85 ? 5.670 -7.260 -19.747 1.00 58.25 85 LEU A O 1
ATOM 704 N N . LEU A 1 86 ? 5.699 -5.510 -21.158 1.00 57.28 86 LEU A N 1
ATOM 705 C CA . LEU A 1 86 ? 4.397 -4.997 -20.755 1.00 57.28 86 LEU A CA 1
ATOM 706 C C . LEU A 1 86 ? 3.296 -5.736 -21.526 1.00 57.28 86 LEU A C 1
ATOM 708 O O . LEU A 1 86 ? 3.347 -5.787 -22.757 1.00 57.28 86 LEU A O 1
ATOM 712 N N . PRO A 1 87 ? 2.279 -6.289 -20.842 1.00 51.78 87 PRO A N 1
ATOM 713 C CA . PRO A 1 87 ? 1.106 -6.805 -21.524 1.00 51.78 87 PRO A CA 1
ATOM 714 C C . PRO A 1 87 ? 0.518 -5.686 -22.384 1.00 51.78 87 PRO A C 1
ATOM 716 O O . PRO A 1 87 ? 0.304 -4.570 -21.908 1.00 51.78 87 PRO A O 1
ATOM 719 N N . THR A 1 88 ? 0.235 -6.001 -23.644 1.00 47.34 88 THR A N 1
ATOM 720 C CA . THR A 1 88 ? -0.229 -5.095 -24.711 1.00 47.34 88 THR A CA 1
ATOM 721 C C . THR A 1 88 ? -1.568 -4.405 -24.408 1.00 47.34 88 THR A C 1
ATOM 723 O O . THR A 1 88 ? -2.064 -3.621 -25.204 1.00 47.34 88 THR A O 1
ATOM 726 N N . ASN A 1 89 ? -2.143 -4.673 -23.239 1.00 44.50 89 ASN A N 1
ATOM 727 C CA . ASN A 1 89 ? -3.449 -4.231 -22.776 1.00 44.50 89 ASN A CA 1
ATOM 728 C C . ASN A 1 89 ? -3.401 -2.843 -22.099 1.00 44.50 89 ASN A C 1
ATOM 730 O O . ASN A 1 89 ? -4.417 -2.405 -21.565 1.00 44.50 89 ASN A O 1
ATOM 734 N N . ILE A 1 90 ? -2.224 -2.205 -22.029 1.00 48.81 90 ILE A N 1
ATOM 735 C CA . ILE A 1 90 ? -1.983 -0.958 -21.273 1.00 48.81 90 ILE A CA 1
ATOM 736 C C . ILE A 1 90 ? -1.721 0.251 -22.206 1.00 48.81 90 ILE A C 1
ATOM 738 O O . ILE A 1 90 ? -1.635 1.378 -21.722 1.00 48.81 90 ILE A O 1
ATOM 742 N N . LEU A 1 91 ? -1.623 0.041 -23.526 1.00 40.12 91 LEU A N 1
ATOM 743 C CA . LEU A 1 91 ? -1.444 1.105 -24.529 1.00 40.12 91 LEU A CA 1
ATOM 744 C C . LEU A 1 91 ? -2.779 1.628 -25.069 1.00 40.12 91 LEU A C 1
ATOM 746 O O . LEU A 1 91 ? -3.624 0.789 -25.451 1.00 40.12 91 LEU A O 1
#

Sequence (91 aa):
MTCSKIFSGDLPELTYEIIKYFQNDFSTLHSCILVNRLWCRLAIPLLWENPFSISTGNYNFIGIYLHNLNGELKIKLNKYDIDKLLPTNIL

Secondary structure (DSSP, 8-state):
----SS-----HHHHHHHHHHTTT-HHHHHHHTTT-HHHHHHHHHHHTSSTTS---S--HHHHHHHHHS-HHHHHHHHTTTGGGTS-GGG-

Foldseek 3Di:
DDPDPDDDPDPLVVVLVVLVVCLVVLVVLVVQLPPDPSSVVSSVCSNVVPVPVDPPVDPLVVVVVLVPDDPVVVVVVVVVVCVVVDDPPND

Radius of gyration: 18.58 Å; chains: 1; bounding box: 38×37×46 Å

Organism: Rhizophagus irregularis (strain DAOM 181602 / DAOM 197198 / MUCL 43194) (NCBI:txid747089)